Protein AF-B9M4I4-F1 (afdb_monomer_lite)

Radius of gyration: 13.35 Å; chains: 1; bounding box: 32×11×39 Å

Secondary structure (DSSP, 8-state):
-HHHHHHHHHHHHHHHHHHHHTT--TT-HHHHHHHHHHHHHHHHHHHHHHHT--

Sequence (54 aa):
METARINEVLAQQIAVVRGQADRLDNRDVPRLRIEVAEMEKSVGRLKELVDALP

Structure (mmCIF, N/CA/C/O backbone):
data_AF-B9M4I4-F1
#
_entry.id   AF-B9M4I4-F1
#
loop_
_atom_site.group_PDB
_atom_site.id
_atom_site.type_symbol
_atom_site.label_atom_id
_atom_site.label_alt_id
_atom_site.label_comp_id
_atom_site.label_asym_id
_atom_site.label_entity_id
_atom_site.label_seq_id
_atom_site.pdbx_PDB_ins_code
_atom_site.Cartn_x
_atom_site.Cartn_y
_atom_site.Cartn_z
_atom_site.occupancy
_atom_site.B_iso_or_equiv
_atom_site.auth_seq_id
_atom_site.auth_comp_id
_atom_site.auth_asym_id
_atom_site.auth_atom_id
_atom_site.pdbx_PDB_model_num
ATOM 1 N N . MET A 1 1 ? -20.883 1.775 14.695 1.00 61.22 1 MET A N 1
ATOM 2 C CA . MET A 1 1 ? -21.004 2.592 13.461 1.00 61.22 1 MET A CA 1
ATOM 3 C C . MET A 1 1 ? -19.643 2.994 12.910 1.00 61.22 1 MET A C 1
ATOM 5 O O . MET A 1 1 ? -19.455 2.897 11.707 1.00 61.22 1 MET A O 1
ATOM 9 N N . GLU A 1 2 ? -18.688 3.374 13.759 1.00 63.62 2 GLU A N 1
ATOM 10 C CA . GLU A 1 2 ? -17.326 3.759 13.351 1.00 63.62 2 GLU A CA 1
ATOM 11 C C . GLU A 1 2 ? -16.577 2.657 12.585 1.00 63.62 2 GLU A C 1
ATOM 13 O O . GLU A 1 2 ? -16.070 2.893 11.495 1.00 63.62 2 GLU A O 1
ATOM 18 N N . THR A 1 3 ? -16.649 1.413 13.065 1.00 71.12 3 THR A N 1
ATOM 19 C CA . THR A 1 3 ? -16.008 0.243 12.438 1.00 71.12 3 THR A CA 1
ATOM 20 C C . THR A 1 3 ? -16.524 -0.044 11.024 1.00 71.12 3 THR A C 1
ATOM 22 O O . THR A 1 3 ? -15.757 -0.426 10.149 1.00 71.12 3 THR A O 1
ATOM 25 N N . ALA A 1 4 ? -17.819 0.174 10.766 1.00 74.69 4 ALA A N 1
ATOM 26 C CA . ALA A 1 4 ? -18.402 -0.035 9.438 1.00 74.69 4 ALA A CA 1
ATOM 27 C C . ALA A 1 4 ? -17.892 1.007 8.429 1.00 74.69 4 ALA A C 1
ATOM 29 O O . ALA A 1 4 ? -17.584 0.665 7.292 1.00 74.69 4 ALA A O 1
ATOM 30 N N . ARG A 1 5 ? -17.736 2.259 8.874 1.00 76.12 5 ARG A N 1
ATOM 31 C CA . ARG A 1 5 ? -17.191 3.346 8.056 1.00 76.12 5 ARG A CA 1
ATOM 32 C C . ARG A 1 5 ? -15.702 3.142 7.770 1.00 76.12 5 ARG A C 1
ATOM 34 O O . ARG A 1 5 ? -15.266 3.372 6.649 1.00 76.12 5 ARG A O 1
ATOM 41 N N . ILE A 1 6 ? -14.937 2.657 8.749 1.00 77.25 6 ILE A N 1
ATOM 42 C CA . ILE A 1 6 ? -13.515 2.340 8.556 1.00 77.25 6 ILE A CA 1
ATOM 43 C C . ILE A 1 6 ? -13.348 1.159 7.592 1.00 77.25 6 ILE A C 1
ATOM 45 O O . ILE A 1 6 ? -12.534 1.236 6.675 1.00 77.25 6 ILE A O 1
ATOM 49 N N . ASN A 1 7 ?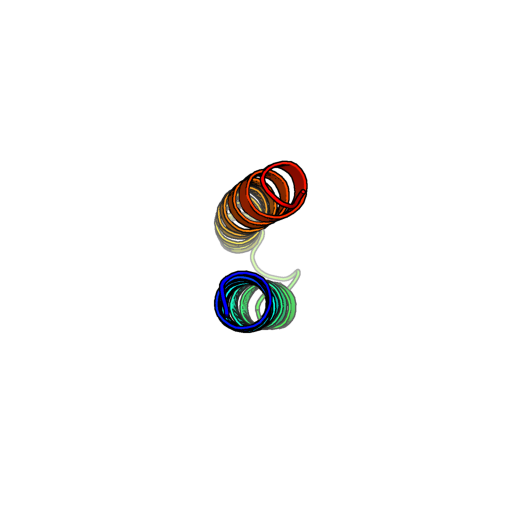 -14.180 0.119 7.708 1.00 77.94 7 ASN A N 1
ATOM 50 C CA . ASN A 1 7 ? -14.178 -1.005 6.767 1.00 77.94 7 ASN A CA 1
ATOM 51 C C . ASN A 1 7 ? -14.479 -0.572 5.325 1.00 77.94 7 ASN A C 1
ATOM 53 O O . ASN A 1 7 ? -13.878 -1.093 4.387 1.00 77.94 7 ASN A O 1
ATOM 57 N N . GLU A 1 8 ? -15.376 0.395 5.134 1.00 83.19 8 GLU A N 1
ATOM 58 C CA . GLU A 1 8 ? -15.703 0.927 3.810 1.00 83.19 8 GLU A CA 1
ATOM 59 C C . GLU A 1 8 ? -14.530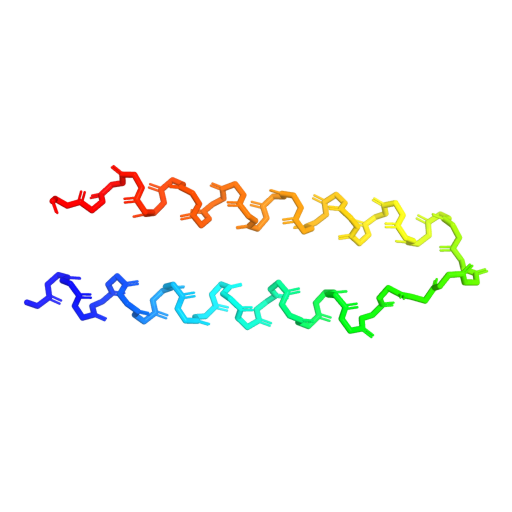 1.713 3.199 1.00 83.19 8 GLU A C 1
ATOM 61 O O . GLU A 1 8 ? -14.192 1.521 2.029 1.00 83.19 8 GLU A O 1
ATOM 66 N N . VAL A 1 9 ? -13.842 2.534 4.000 1.00 83.69 9 VAL A N 1
ATOM 67 C CA . VAL A 1 9 ? -12.640 3.265 3.563 1.00 83.69 9 VAL A CA 1
ATOM 68 C C . VAL A 1 9 ? -11.488 2.301 3.248 1.00 83.69 9 VAL A C 1
ATOM 70 O O . VAL A 1 9 ? -10.802 2.470 2.237 1.00 83.69 9 VAL A O 1
ATOM 73 N N . LEU A 1 10 ? -11.302 1.256 4.061 1.00 80.88 10 LEU A N 1
ATOM 74 C CA . LEU A 1 10 ? -10.314 0.202 3.812 1.00 80.88 10 LEU A CA 1
ATOM 75 C C . LEU A 1 10 ? -10.600 -0.529 2.497 1.00 80.88 10 LEU A C 1
ATOM 77 O O . LEU A 1 10 ? -9.694 -0.706 1.684 1.00 80.88 10 LEU A O 1
ATOM 81 N N . ALA A 1 11 ? -11.856 -0.905 2.248 1.00 83.81 11 ALA A N 1
ATOM 82 C CA . ALA A 1 11 ? -12.248 -1.578 1.013 1.00 83.81 11 ALA A CA 1
ATOM 83 C C . ALA A 1 11 ? -11.962 -0.718 -0.231 1.00 83.81 11 ALA A C 1
ATOM 85 O O . ALA A 1 11 ? -11.443 -1.227 -1.227 1.00 83.81 11 ALA A O 1
ATOM 86 N N . GLN A 1 12 ? -12.232 0.590 -0.160 1.00 86.19 12 GLN A N 1
ATOM 87 C CA . GLN A 1 12 ? -11.934 1.526 -1.248 1.00 86.19 12 GLN A CA 1
ATOM 88 C C . GLN A 1 12 ? -10.430 1.630 -1.516 1.00 86.19 12 GLN A C 1
ATOM 90 O O . GLN A 1 12 ? -10.002 1.565 -2.667 1.00 86.19 12 GLN A O 1
ATOM 95 N N . GLN A 1 13 ? -9.611 1.737 -0.470 1.00 80.19 13 GLN A N 1
ATOM 96 C CA . GLN A 1 13 ? -8.162 1.832 -0.643 1.00 80.19 13 GLN A CA 1
ATOM 97 C C . GLN A 1 13 ? -7.530 0.522 -1.132 1.00 80.19 13 GLN A C 1
ATOM 99 O O . GLN A 1 13 ? -6.623 0.549 -1.963 1.00 80.19 13 GLN A O 1
ATOM 104 N N . ILE A 1 14 ? -8.048 -0.636 -0.708 1.00 83.00 14 ILE A N 1
ATOM 105 C CA . ILE A 1 14 ? -7.629 -1.941 -1.244 1.00 83.00 14 ILE A CA 1
ATOM 106 C C . ILE A 1 14 ? -7.917 -2.028 -2.749 1.00 83.00 14 ILE A C 1
ATOM 108 O O . ILE A 1 14 ? -7.087 -2.534 -3.505 1.00 83.00 14 ILE A O 1
ATOM 112 N N . ALA A 1 15 ? -9.069 -1.524 -3.203 1.00 86.06 15 ALA A N 1
ATOM 113 C CA . ALA A 1 15 ? -9.407 -1.500 -4.624 1.00 86.06 15 ALA A CA 1
ATOM 114 C C . ALA A 1 15 ? -8.443 -0.616 -5.438 1.00 86.06 15 ALA A C 1
ATOM 116 O O . ALA A 1 15 ? -8.039 -1.007 -6.533 1.00 86.06 15 ALA A O 1
ATOM 117 N N . VAL A 1 16 ? -8.021 0.528 -4.886 1.00 84.06 16 VAL A N 1
ATOM 118 C CA . VAL A 1 16 ? -7.018 1.412 -5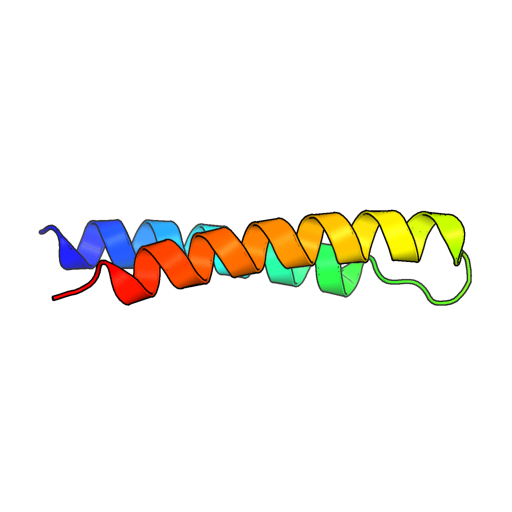.508 1.00 84.06 16 VAL A CA 1
ATOM 119 C C . VAL A 1 16 ? -5.678 0.694 -5.672 1.00 84.06 16 VAL A C 1
ATOM 121 O O . VAL A 1 16 ? -5.142 0.65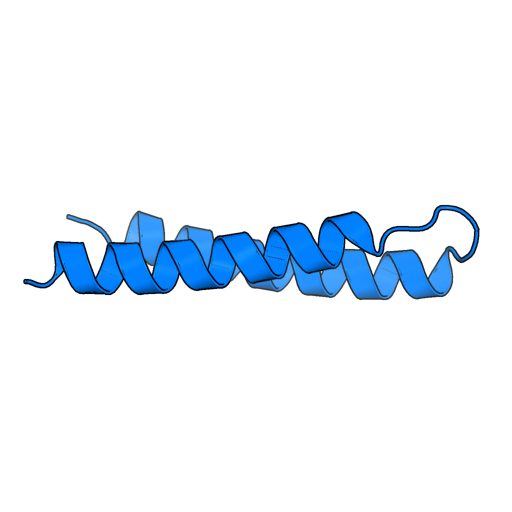9 -6.778 1.00 84.06 16 VAL A O 1
ATOM 124 N N . VAL A 1 17 ? -5.176 0.060 -4.608 1.00 79.25 17 VAL A N 1
ATOM 125 C CA . VAL A 1 17 ? -3.897 -0.670 -4.639 1.00 79.25 17 VAL A CA 1
ATOM 126 C C . VAL A 1 17 ? -3.935 -1.826 -5.642 1.00 79.25 17 VAL A C 1
ATOM 128 O O . VAL A 1 17 ? -2.986 -2.014 -6.399 1.00 79.25 17 VAL A O 1
ATOM 131 N N . ARG A 1 18 ? -5.044 -2.573 -5.707 1.00 78.31 18 ARG A N 1
ATOM 132 C CA . ARG A 1 18 ? -5.223 -3.644 -6.705 1.00 78.31 18 ARG A CA 1
ATOM 133 C C . ARG A 1 18 ? -5.196 -3.105 -8.133 1.00 78.31 18 ARG A C 1
ATOM 135 O O . ARG A 1 18 ? -4.456 -3.625 -8.956 1.00 78.31 18 ARG A O 1
ATOM 142 N N . GLY A 1 19 ? -5.918 -2.018 -8.404 1.00 79.56 19 GLY A N 1
ATOM 143 C CA . GLY A 1 19 ? -5.918 -1.392 -9.727 1.00 79.56 19 GLY A CA 1
ATOM 144 C C . GLY A 1 19 ? -4.558 -0.818 -10.139 1.00 79.56 19 GLY A C 1
ATOM 145 O O . GLY A 1 19 ? -4.264 -0.757 -11.329 1.00 79.56 19 GLY A O 1
ATOM 146 N N . GLN A 1 20 ? -3.724 -0.408 -9.181 1.00 76.69 20 GLN A N 1
ATOM 147 C CA . GLN A 1 20 ? -2.332 -0.029 -9.434 1.00 76.69 20 GLN A CA 1
ATOM 148 C C . GLN A 1 20 ? -1.469 -1.258 -9.738 1.00 76.69 20 GLN A C 1
ATOM 150 O O . GLN A 1 20 ? -0.694 -1.227 -10.684 1.00 76.69 20 GLN A O 1
ATOM 155 N N . ALA A 1 21 ? -1.638 -2.352 -8.991 1.00 73.69 21 ALA A N 1
ATOM 156 C CA . ALA A 1 21 ? -0.896 -3.593 -9.210 1.00 73.69 21 ALA A CA 1
ATOM 157 C C . ALA A 1 21 ? -1.190 -4.222 -10.578 1.00 73.69 21 ALA A C 1
ATOM 159 O O . ALA A 1 21 ? -0.266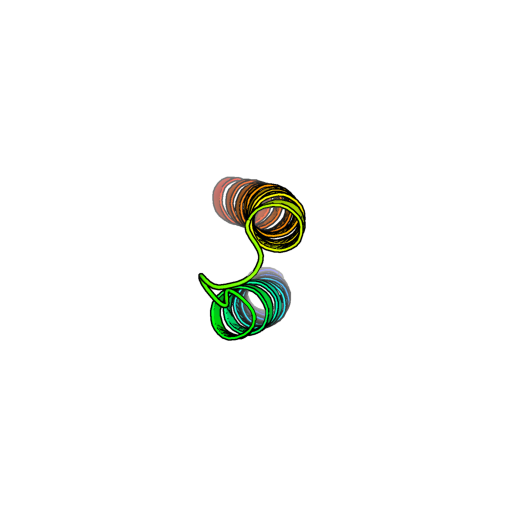 -4.670 -11.250 1.00 73.69 21 ALA A O 1
ATOM 160 N N . ASP A 1 22 ? -2.446 -4.174 -11.027 1.00 77.19 22 ASP A N 1
ATOM 161 C CA . ASP A 1 22 ? -2.858 -4.674 -12.344 1.00 77.19 22 ASP A CA 1
ATOM 162 C C . ASP A 1 22 ? -2.250 -3.870 -13.511 1.00 77.19 22 ASP A C 1
ATOM 164 O O . A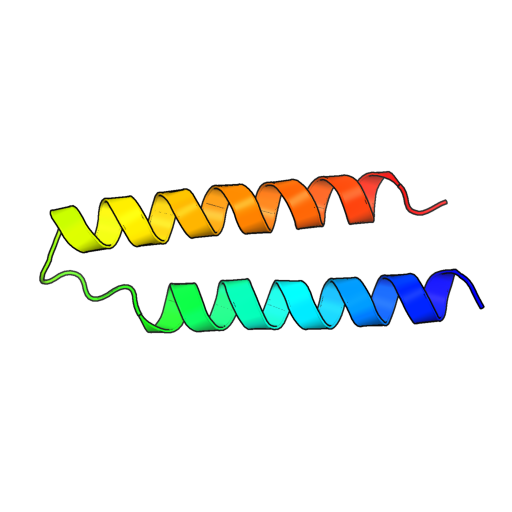SP A 1 22 ? -2.221 -4.348 -14.646 1.00 77.19 22 ASP A O 1
ATOM 168 N N . ARG A 1 23 ? -1.777 -2.641 -13.257 1.00 70.69 23 ARG A N 1
ATOM 169 C CA . ARG A 1 23 ? -1.168 -1.756 -14.267 1.00 70.69 23 ARG A CA 1
ATOM 170 C C . ARG A 1 23 ? 0.347 -1.898 -14.378 1.00 70.69 23 ARG A C 1
ATOM 172 O O . ARG A 1 23 ? 0.891 -1.440 -15.385 1.00 70.69 23 ARG A O 1
ATOM 179 N N . LEU A 1 24 ? 0.987 -2.571 -13.417 1.00 68.88 24 LEU A N 1
ATOM 180 C CA . LEU A 1 24 ? 2.429 -2.802 -13.402 1.00 68.88 24 LEU A CA 1
ATOM 181 C C . LEU A 1 24 ? 2.833 -3.747 -14.551 1.00 68.88 24 LEU A C 1
ATOM 183 O O . LEU A 1 24 ? 2.956 -4.957 -14.373 1.00 68.88 24 LEU A O 1
ATOM 187 N N . ASP A 1 25 ? 3.063 -3.184 -15.738 1.00 66.75 25 ASP A N 1
ATOM 188 C CA . ASP A 1 25 ? 3.685 -3.857 -16.882 1.00 66.75 25 ASP A CA 1
ATOM 189 C C . ASP A 1 25 ? 5.202 -3.605 -16.864 1.00 66.75 25 ASP A C 1
ATOM 191 O O . ASP A 1 25 ? 5.679 -2.474 -16.960 1.00 66.75 25 ASP A O 1
ATOM 195 N N . ASN A 1 26 ? 5.975 -4.686 -16.778 1.00 63.75 26 ASN A N 1
ATOM 196 C CA . ASN A 1 26 ? 7.441 -4.756 -16.737 1.00 63.75 26 ASN A CA 1
ATOM 197 C C . ASN A 1 26 ? 8.162 -4.287 -18.013 1.00 63.75 26 ASN A C 1
ATOM 199 O O . ASN A 1 26 ? 9.389 -4.377 -18.095 1.00 63.75 26 ASN A O 1
ATOM 203 N N . ARG A 1 27 ? 7.427 -3.736 -18.981 1.00 66.94 27 ARG A N 1
ATOM 204 C CA . ARG A 1 27 ? 7.957 -3.181 -20.234 1.00 66.94 27 ARG A CA 1
ATOM 205 C C . ARG A 1 27 ? 8.306 -1.689 -20.171 1.00 66.94 27 ARG A C 1
ATOM 207 O O . ARG A 1 27 ? 9.059 -1.234 -21.028 1.00 66.94 27 ARG A O 1
ATOM 214 N N . ASP A 1 28 ? 7.830 -0.944 -19.169 1.00 73.62 28 ASP A N 1
ATOM 215 C CA . ASP A 1 28 ? 8.096 0.498 -19.017 1.00 73.62 28 ASP A CA 1
ATOM 216 C C . ASP A 1 28 ? 8.557 0.835 -17.587 1.00 73.62 28 ASP A C 1
ATOM 218 O O . ASP A 1 28 ? 7.768 1.129 -16.691 1.00 73.62 28 ASP A O 1
ATOM 222 N N . VAL A 1 29 ? 9.876 0.768 -17.368 1.00 73.50 29 VAL A N 1
ATOM 223 C CA . VAL A 1 29 ? 10.521 0.985 -16.058 1.00 73.50 29 VAL A CA 1
ATOM 224 C C . VAL A 1 29 ? 10.260 2.390 -15.476 1.00 73.50 29 VAL A C 1
ATOM 226 O O . VAL A 1 29 ? 9.984 2.479 -14.276 1.00 73.50 29 VAL A O 1
ATOM 229 N N . PRO A 1 30 ? 10.330 3.496 -16.250 1.00 79.62 30 PRO A N 1
ATOM 230 C CA . PRO A 1 30 ? 9.921 4.817 -15.768 1.00 79.62 30 PRO A CA 1
ATOM 231 C C . PRO A 1 30 ? 8.477 4.865 -15.264 1.00 79.62 30 PRO A C 1
ATOM 233 O O . PRO A 1 30 ? 8.229 5.411 -14.187 1.00 79.62 30 PRO A O 1
ATOM 236 N N . ARG A 1 31 ? 7.537 4.261 -15.996 1.00 78.88 31 ARG A N 1
ATOM 237 C CA . ARG A 1 31 ? 6.130 4.189 -15.589 1.00 78.88 31 ARG A CA 1
ATOM 238 C C . ARG A 1 31 ? 5.933 3.328 -14.340 1.00 78.88 31 ARG A C 1
ATOM 240 O O . ARG A 1 31 ? 5.243 3.748 -13.417 1.00 78.88 31 ARG A O 1
ATOM 247 N N . LEU A 1 32 ? 6.627 2.198 -14.258 1.00 78.75 32 LEU A N 1
ATOM 248 C CA . LEU A 1 32 ? 6.656 1.321 -13.085 1.00 78.75 32 LEU A CA 1
ATOM 249 C C . LEU A 1 32 ? 7.097 2.046 -11.813 1.00 78.75 32 LEU A C 1
ATOM 251 O O . LEU A 1 32 ? 6.515 1.846 -10.754 1.00 78.75 32 LEU A O 1
ATOM 255 N N . ARG A 1 33 ? 8.105 2.922 -11.904 1.00 81.69 33 ARG A N 1
ATOM 256 C CA . ARG A 1 33 ? 8.553 3.724 -10.753 1.00 81.69 33 ARG A CA 1
ATOM 257 C C . ARG A 1 33 ? 7.470 4.677 -10.252 1.00 81.69 33 ARG A C 1
ATOM 259 O O . ARG A 1 33 ? 7.357 4.869 -9.044 1.00 81.69 33 ARG A O 1
ATOM 266 N N . ILE A 1 34 ? 6.692 5.266 -11.160 1.00 86.25 34 ILE A N 1
ATOM 267 C CA . ILE A 1 34 ? 5.574 6.148 -10.802 1.00 86.25 34 ILE A CA 1
ATOM 268 C C . ILE A 1 34 ? 4.469 5.327 -10.132 1.00 86.25 34 ILE A C 1
ATOM 270 O O . ILE A 1 34 ? 4.027 5.680 -9.043 1.00 86.25 34 ILE A O 1
ATOM 274 N N . GLU A 1 35 ? 4.081 4.205 -10.736 1.00 82.25 35 GLU A N 1
ATOM 275 C CA . GLU A 1 35 ? 3.016 3.341 -10.216 1.00 82.25 35 GLU A CA 1
ATOM 276 C C . GLU A 1 35 ? 3.376 2.741 -8.842 1.00 82.25 35 GLU A C 1
ATOM 278 O O . GLU A 1 35 ? 2.541 2.736 -7.937 1.00 82.25 35 GLU A O 1
ATOM 283 N N . VAL A 1 36 ? 4.635 2.335 -8.628 1.00 84.00 36 VAL A N 1
ATOM 284 C CA . VAL A 1 36 ? 5.132 1.883 -7.315 1.00 84.00 36 VAL A CA 1
ATOM 285 C C . VAL A 1 36 ? 5.083 3.008 -6.277 1.00 84.00 36 VAL A C 1
ATOM 287 O O . VAL A 1 36 ? 4.591 2.789 -5.173 1.00 84.00 36 VAL A O 1
ATOM 290 N N . ALA A 1 37 ? 5.513 4.227 -6.617 1.00 88.12 37 ALA A N 1
ATOM 291 C CA . ALA A 1 37 ? 5.472 5.357 -5.684 1.00 88.12 37 ALA A CA 1
ATOM 292 C C . ALA A 1 37 ? 4.034 5.758 -5.291 1.00 88.12 37 ALA A C 1
ATOM 294 O O . ALA A 1 37 ? 3.777 6.190 -4.163 1.00 88.12 37 ALA A O 1
ATOM 295 N N . GLU A 1 38 ? 3.069 5.627 -6.206 1.00 88.25 38 GLU A N 1
ATOM 296 C CA . GLU A 1 38 ? 1.650 5.828 -5.892 1.00 88.25 38 GLU A CA 1
ATOM 297 C C . GLU A 1 38 ? 1.079 4.704 -5.018 1.00 88.25 38 GLU A C 1
ATOM 299 O O . GLU A 1 38 ? 0.246 4.960 -4.137 1.00 88.25 38 GLU A O 1
ATOM 304 N N . MET A 1 39 ? 1.548 3.474 -5.224 1.00 85.19 39 MET A N 1
ATOM 305 C CA . MET A 1 39 ? 1.172 2.323 -4.412 1.00 85.19 39 MET A CA 1
ATOM 306 C C . MET A 1 39 ? 1.693 2.455 -2.980 1.00 85.19 39 MET A C 1
ATOM 308 O O . MET A 1 39 ? 0.925 2.281 -2.037 1.00 85.19 39 MET A O 1
ATOM 312 N N . GLU A 1 40 ? 2.951 2.861 -2.795 1.00 89.19 40 GLU A N 1
ATOM 313 C CA . GLU A 1 40 ? 3.545 3.108 -1.474 1.00 89.19 40 GLU A CA 1
ATOM 314 C C . GLU A 1 40 ? 2.760 4.158 -0.678 1.00 89.19 40 GLU A C 1
ATOM 316 O O . GLU A 1 40 ? 2.477 3.961 0.505 1.00 89.19 40 GLU A O 1
ATOM 321 N N . LYS A 1 41 ? 2.322 5.245 -1.327 1.00 91.56 41 LYS A N 1
ATOM 322 C CA . LYS A 1 41 ? 1.459 6.257 -0.691 1.00 91.56 41 LYS A CA 1
ATOM 323 C C . LYS A 1 41 ? 0.108 5.686 -0.270 1.00 91.56 41 LYS A C 1
ATOM 325 O O . LYS A 1 41 ? -0.386 6.009 0.809 1.00 91.56 41 LYS A O 1
ATOM 330 N N . SER A 1 42 ? -0.499 4.865 -1.122 1.00 88.62 42 SER A N 1
ATOM 331 C CA . SER A 1 42 ? -1.812 4.265 -0.857 1.00 88.62 42 SER A CA 1
ATOM 332 C C . SER A 1 42 ? -1.732 3.253 0.291 1.00 88.62 42 SER A C 1
ATOM 334 O O . SER A 1 42 ? -2.568 3.272 1.194 1.00 88.62 42 SER A O 1
ATOM 336 N N . VAL A 1 43 ? -0.667 2.447 0.326 1.00 85.31 43 VAL A N 1
ATOM 337 C CA . VAL A 1 43 ? -0.356 1.524 1.427 1.00 85.31 43 VAL A CA 1
ATOM 338 C C . VAL A 1 43 ? -0.049 2.278 2.724 1.00 85.31 43 VAL A C 1
ATOM 340 O O . VAL A 1 43 ? -0.521 1.869 3.781 1.00 85.31 43 VAL A O 1
ATOM 343 N N . GLY A 1 44 ? 0.674 3.399 2.665 1.00 90.81 44 GLY A N 1
ATOM 344 C CA . GLY A 1 44 ? 0.927 4.249 3.832 1.00 90.81 44 GLY A CA 1
ATOM 345 C C . GLY A 1 44 ? -0.365 4.748 4.483 1.00 90.81 44 GLY A C 1
ATOM 346 O O . GLY A 1 44 ? -0.552 4.585 5.685 1.00 90.81 44 GLY A O 1
ATOM 347 N N . ARG A 1 45 ? -1.311 5.248 3.678 1.00 86.31 45 ARG A N 1
ATOM 348 C CA . ARG A 1 45 ? -2.634 5.681 4.166 1.00 86.31 45 ARG A CA 1
ATOM 349 C C . ARG A 1 45 ? -3.458 4.527 4.733 1.00 86.31 45 ARG A C 1
ATOM 351 O O . ARG A 1 45 ? -4.140 4.699 5.735 1.00 86.31 45 ARG A O 1
ATOM 358 N N . LEU A 1 46 ? -3.404 3.352 4.102 1.00 84.31 46 LEU A N 1
ATOM 359 C CA . LEU A 1 46 ? -4.036 2.142 4.636 1.00 84.31 46 LEU A CA 1
ATOM 360 C C . LEU A 1 46 ? -3.478 1.789 6.012 1.00 84.31 46 LEU A C 1
ATOM 362 O O . LEU A 1 46 ? -4.245 1.477 6.915 1.00 84.31 46 LEU A O 1
ATOM 366 N N . LYS A 1 47 ? -2.157 1.866 6.175 1.00 86.50 47 LYS A N 1
ATOM 367 C CA . LYS A 1 47 ? -1.499 1.589 7.447 1.00 86.50 47 LYS A CA 1
ATOM 368 C C . LYS A 1 47 ? -1.934 2.574 8.532 1.00 86.50 47 LYS A C 1
ATOM 370 O O . LYS A 1 47 ? -2.318 2.131 9.602 1.00 86.50 47 LYS A O 1
ATOM 375 N N . GLU A 1 48 ? -1.970 3.871 8.235 1.00 88.25 48 GLU A N 1
ATOM 376 C CA . GLU A 1 48 ? -2.466 4.894 9.172 1.00 88.25 48 GLU A CA 1
ATOM 377 C C . GLU A 1 48 ? -3.917 4.636 9.603 1.00 88.25 48 GLU A C 1
ATOM 379 O O . GLU A 1 48 ? -4.252 4.777 10.776 1.00 88.25 48 GLU A O 1
ATOM 384 N N . LEU A 1 49 ? -4.779 4.222 8.669 1.00 85.19 49 LEU A N 1
ATOM 385 C CA . LEU A 1 49 ? -6.172 3.880 8.967 1.00 85.19 49 LEU A CA 1
ATOM 386 C C . LEU A 1 49 ? -6.301 2.625 9.835 1.00 85.19 49 LEU A C 1
ATOM 388 O O . LEU A 1 49 ? -7.185 2.572 10.685 1.00 85.19 49 LEU A O 1
ATOM 392 N N . VAL A 1 50 ? -5.450 1.621 9.610 1.00 84.00 50 VAL A N 1
ATOM 393 C CA . VAL A 1 50 ? -5.417 0.400 10.425 1.00 84.00 50 VAL A CA 1
ATOM 394 C C . VAL A 1 50 ? -4.866 0.690 11.819 1.00 84.00 50 VAL A C 1
ATOM 396 O O . VAL A 1 50 ? -5.451 0.236 12.793 1.00 84.00 50 VAL A O 1
ATOM 399 N N . ASP A 1 51 ? -3.796 1.474 11.927 1.00 85.44 51 ASP A N 1
ATOM 400 C CA . ASP A 1 51 ? -3.184 1.841 13.210 1.00 85.44 51 ASP A CA 1
ATOM 401 C C . ASP A 1 51 ? -4.113 2.734 14.061 1.00 85.44 51 ASP A C 1
ATOM 403 O O . ASP A 1 51 ? -3.979 2.788 15.281 1.00 85.44 51 ASP A O 1
ATOM 407 N N . ALA A 1 52 ? -5.072 3.421 13.429 1.00 81.56 52 ALA A N 1
ATOM 408 C CA . ALA A 1 52 ? -6.102 4.218 14.094 1.00 81.56 52 ALA A CA 1
ATOM 409 C C . ALA A 1 52 ? -7.341 3.410 14.535 1.00 81.56 52 ALA A C 1
ATOM 411 O O . ALA A 1 52 ? -8.257 3.987 15.129 1.00 81.56 52 ALA A O 1
ATOM 412 N N . LEU A 1 53 ? -7.411 2.107 14.237 1.00 80.06 53 LEU A N 1
ATOM 413 C CA . LEU A 1 53 ? -8.479 1.244 14.742 1.00 80.06 53 LEU A CA 1
ATOM 414 C C . LEU A 1 53 ? -8.256 0.916 16.234 1.00 80.06 53 LEU A C 1
ATOM 416 O O . LEU A 1 53 ? -7.120 0.640 16.620 1.00 80.06 53 LEU A O 1
ATOM 420 N N . PRO A 1 54 ? -9.315 0.943 17.068 1.00 67.06 54 PRO A N 1
ATOM 421 C CA . PRO A 1 54 ? -9.242 0.604 18.491 1.00 67.06 54 PRO A CA 1
ATOM 422 C C . PRO A 1 54 ? -9.034 -0.892 18.762 1.00 67.06 54 PRO A C 1
ATOM 424 O O . PRO A 1 54 ? -9.497 -1.725 17.946 1.00 67.06 54 PRO A O 1
#

Foldseek 3Di:
DVVVVLVVVLVVLVVVLVVLVVPQDPPDPVVNVVSVVVNVVSVVVSVVSVVPDD

pLDDT: mean 79.8, std 7.37, range [61.22, 91.56]

Organism: Geotalea daltonii (strain DSM 22248 / JCM 15807 / FRC-32) (NCBI:txid316067)